Protein AF-A0AAU3WUI7-F1 (afdb_monomer_lite)

Radius of gyration: 12.64 Å; chains: 1; bounding box: 31×25×33 Å

Structure (mmCIF, N/CA/C/O backbone):
data_AF-A0AAU3WUI7-F1
#
_entry.id   AF-A0AAU3WUI7-F1
#
loop_
_atom_site.group_PDB
_atom_site.id
_atom_site.type_symbol
_atom_site.label_atom_id
_atom_site.label_alt_id
_atom_site.label_comp_id
_atom_site.label_asym_id
_atom_site.label_entity_id
_atom_site.label_seq_id
_atom_site.pdbx_PDB_ins_code
_atom_site.Cartn_x
_atom_site.Cartn_y
_atom_site.Cartn_z
_atom_site.occupancy
_atom_site.B_iso_or_equiv
_atom_site.auth_seq_id
_atom_site.auth_comp_id
_atom_site.auth_asym_id
_atom_site.auth_atom_id
_atom_site.pdbx_PDB_model_num
ATOM 1 N 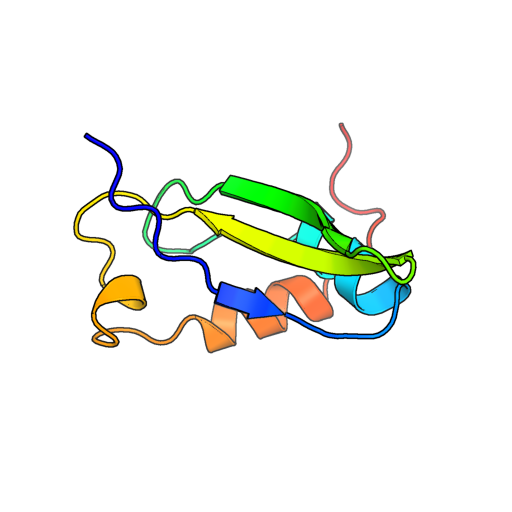N . MET A 1 1 ? 4.524 8.664 18.812 1.00 39.94 1 MET A N 1
ATOM 2 C CA . MET A 1 1 ? 5.270 7.394 18.928 1.00 39.94 1 MET A CA 1
ATOM 3 C C . MET A 1 1 ? 4.822 6.577 17.740 1.00 39.94 1 MET A C 1
ATOM 5 O O . MET A 1 1 ? 3.622 6.481 17.589 1.00 39.94 1 MET A O 1
ATOM 9 N N . GLN A 1 2 ? 5.719 6.141 16.855 1.00 38.22 2 GLN A N 1
ATOM 10 C CA . GLN A 1 2 ? 5.318 5.446 15.627 1.00 38.22 2 GLN A CA 1
ATOM 11 C C . GLN A 1 2 ? 5.684 3.959 15.739 1.00 38.22 2 GLN A C 1
ATOM 13 O O . GLN A 1 2 ? 6.866 3.621 15.694 1.00 38.22 2 GLN A O 1
ATOM 18 N N . PRO A 1 3 ? 4.715 3.054 15.922 1.00 42.03 3 PRO A N 1
ATOM 19 C CA . PRO A 1 3 ? 4.855 1.667 15.543 1.00 42.03 3 PRO A CA 1
ATOM 20 C C . PRO A 1 3 ? 4.734 1.584 14.015 1.00 42.03 3 PRO A C 1
ATOM 22 O O . PRO A 1 3 ? 3.656 1.405 13.455 1.00 42.03 3 PRO A O 1
ATOM 25 N N . GLU A 1 4 ? 5.868 1.717 13.331 1.00 51.00 4 GLU A N 1
ATOM 26 C CA . GLU A 1 4 ? 5.991 1.417 11.905 1.00 51.00 4 GLU A CA 1
ATOM 27 C C . GLU A 1 4 ? 5.911 -0.105 11.722 1.00 51.00 4 GLU A C 1
ATOM 29 O O . GLU A 1 4 ? 6.898 -0.824 11.894 1.00 51.00 4 GLU A O 1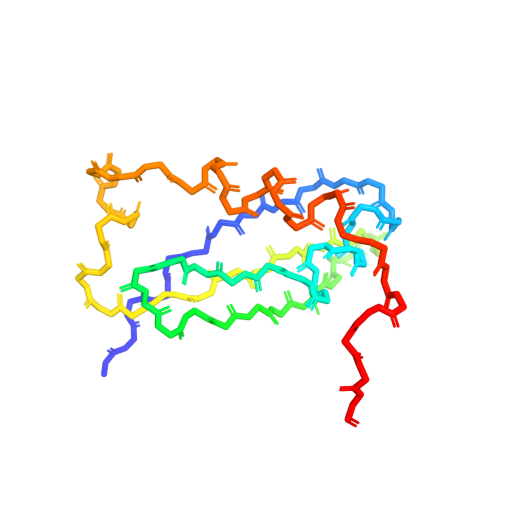
ATOM 34 N N . ARG A 1 5 ? 4.722 -0.638 11.429 1.00 50.03 5 ARG A N 1
ATOM 35 C CA . ARG A 1 5 ? 4.610 -2.007 10.916 1.00 50.03 5 ARG A CA 1
ATOM 36 C C . ARG A 1 5 ? 4.527 -1.931 9.397 1.00 50.03 5 ARG A C 1
ATOM 38 O O . ARG A 1 5 ? 3.533 -1.469 8.853 1.00 50.03 5 ARG A O 1
ATOM 45 N N . THR A 1 6 ? 5.597 -2.375 8.754 1.00 48.47 6 THR A N 1
ATOM 46 C CA . THR A 1 6 ? 5.774 -2.340 7.303 1.00 48.47 6 THR A CA 1
ATOM 47 C C . THR A 1 6 ? 5.234 -3.612 6.665 1.00 48.47 6 THR A C 1
ATOM 49 O O . THR A 1 6 ? 5.744 -4.697 6.944 1.00 48.47 6 THR A O 1
ATOM 52 N N . ASP A 1 7 ? 4.269 -3.479 5.758 1.00 55.94 7 ASP A N 1
ATOM 53 C CA . ASP A 1 7 ? 3.960 -4.524 4.780 1.00 55.94 7 ASP A CA 1
ATOM 54 C C . ASP A 1 7 ? 4.818 -4.304 3.527 1.00 55.94 7 ASP A C 1
ATOM 56 O O . ASP A 1 7 ? 4.808 -3.217 2.950 1.00 55.94 7 ASP A O 1
ATOM 60 N N . THR A 1 8 ? 5.579 -5.323 3.111 1.00 53.69 8 THR A N 1
ATOM 61 C CA . THR A 1 8 ? 6.412 -5.278 1.898 1.00 53.69 8 THR A CA 1
ATOM 62 C C . THR A 1 8 ? 5.690 -5.947 0.736 1.00 53.69 8 THR A C 1
ATOM 64 O O . THR A 1 8 ? 5.441 -7.152 0.760 1.00 53.69 8 THR A O 1
ATOM 67 N N . ILE A 1 9 ? 5.399 -5.177 -0.314 1.00 58.19 9 ILE A N 1
ATOM 68 C CA . ILE A 1 9 ? 4.845 -5.702 -1.568 1.00 58.19 9 ILE A CA 1
ATOM 69 C C . ILE A 1 9 ? 5.962 -5.771 -2.610 1.00 58.19 9 ILE A C 1
ATOM 71 O O . ILE A 1 9 ? 6.517 -4.743 -2.999 1.00 58.19 9 ILE A O 1
ATOM 75 N N . ILE A 1 10 ? 6.259 -6.985 -3.082 1.00 58.41 10 ILE A N 1
ATOM 76 C CA . ILE A 1 10 ? 7.179 -7.245 -4.197 1.00 58.41 10 ILE A CA 1
ATOM 77 C C . ILE A 1 10 ? 6.331 -7.562 -5.431 1.00 58.41 10 ILE A C 1
ATOM 79 O O . ILE A 1 10 ? 5.518 -8.486 -5.413 1.00 58.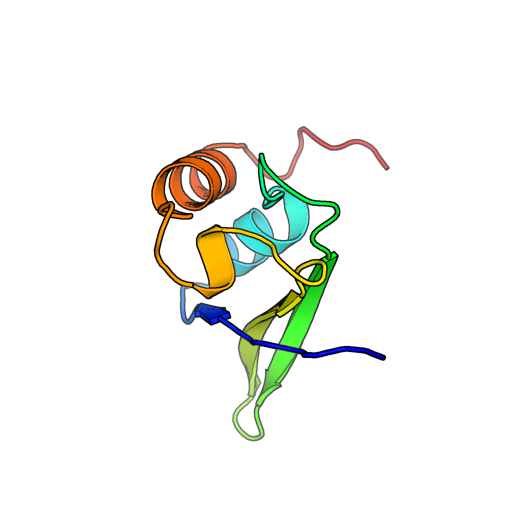41 10 ILE A O 1
ATOM 83 N N . GLY A 1 11 ? 6.504 -6.799 -6.510 1.00 62.66 11 GLY A N 1
ATOM 84 C CA . GLY A 1 11 ? 5.718 -6.954 -7.734 1.00 62.66 11 GLY A CA 1
ATOM 85 C C . GLY A 1 11 ? 6.413 -6.372 -8.960 1.00 62.66 11 GLY A C 1
ATOM 86 O O . GLY A 1 11 ? 7.532 -5.869 -8.883 1.00 62.66 11 GLY A O 1
ATOM 87 N N . THR A 1 12 ? 5.748 -6.432 -10.117 1.00 69.31 12 THR A N 1
ATOM 88 C CA . THR A 1 12 ? 6.256 -5.768 -11.326 1.00 69.31 12 THR A CA 1
ATOM 89 C C . THR A 1 12 ? 6.285 -4.245 -11.124 1.00 69.31 12 THR A C 1
ATOM 91 O O . THR A 1 12 ? 5.448 -3.719 -10.387 1.00 69.31 12 THR A O 1
ATOM 94 N N . PRO A 1 13 ? 7.177 -3.496 -11.800 1.00 68.56 13 PRO A N 1
ATOM 95 C CA . PRO A 1 13 ? 7.255 -2.038 -11.648 1.00 68.56 13 PRO A CA 1
ATOM 96 C C . PRO A 1 13 ? 5.921 -1.317 -11.896 1.00 68.56 13 PRO A C 1
ATOM 98 O O . PRO A 1 13 ? 5.602 -0.346 -11.217 1.00 68.56 13 PRO A O 1
ATOM 101 N N . ALA A 1 14 ? 5.112 -1.823 -12.833 1.00 69.62 14 ALA A N 1
ATOM 102 C CA . ALA A 1 14 ? 3.780 -1.292 -13.112 1.00 69.62 14 ALA A CA 1
ATOM 103 C C . ALA A 1 14 ? 2.809 -1.497 -11.937 1.00 69.62 14 ALA A C 1
ATOM 105 O O . ALA A 1 14 ? 2.058 -0.583 -11.602 1.00 69.62 14 ALA A O 1
ATOM 106 N N . LEU A 1 15 ? 2.855 -2.666 -11.288 1.00 71.69 15 LEU A N 1
ATOM 107 C CA . LEU A 1 15 ? 2.050 -2.954 -10.103 1.00 71.69 15 LEU A CA 1
ATOM 108 C C . LEU A 1 15 ? 2.487 -2.062 -8.936 1.00 71.69 15 LEU A C 1
ATOM 110 O O . LEU A 1 15 ? 1.654 -1.418 -8.315 1.00 71.69 15 LEU A O 1
ATOM 114 N N . VAL A 1 16 ? 3.793 -1.950 -8.689 1.00 73.81 16 VAL A N 1
ATOM 115 C CA . VAL A 1 16 ? 4.338 -1.080 -7.637 1.00 73.81 16 VAL A CA 1
ATOM 116 C C . VAL A 1 16 ? 3.915 0.377 -7.850 1.00 73.81 16 VAL A C 1
ATOM 118 O O . VAL A 1 16 ? 3.467 1.030 -6.912 1.00 73.81 16 VAL A O 1
ATOM 121 N N . ALA A 1 17 ? 3.996 0.884 -9.082 1.00 75.19 17 ALA A N 1
ATOM 122 C CA . ALA A 1 17 ? 3.550 2.238 -9.401 1.00 75.19 17 ALA A CA 1
ATOM 123 C C . ALA A 1 17 ? 2.045 2.436 -9.142 1.00 75.19 17 ALA A C 1
ATOM 125 O O . ALA A 1 17 ? 1.653 3.483 -8.631 1.00 75.19 17 ALA A O 1
ATOM 126 N N . ALA A 1 18 ? 1.216 1.431 -9.448 1.00 75.19 18 ALA A N 1
ATOM 127 C CA . ALA A 1 18 ? -0.218 1.473 -9.164 1.00 75.19 18 ALA A CA 1
ATOM 128 C C . ALA A 1 18 ? -0.524 1.468 -7.667 1.00 75.19 18 ALA A C 1
ATOM 130 O O . ALA A 1 18 ? -1.364 2.239 -7.209 1.00 75.19 18 ALA A O 1
ATOM 131 N N . PHE A 1 19 ? 0.201 0.673 -6.885 1.00 78.38 19 PHE A N 1
ATOM 132 C CA . PHE A 1 19 ? 0.069 0.691 -5.433 1.00 78.38 19 PHE A CA 1
ATOM 133 C C . PHE A 1 19 ? 0.507 2.020 -4.831 1.00 78.38 19 PHE A C 1
ATOM 135 O O . PHE A 1 19 ? -0.248 2.601 -4.062 1.00 78.38 19 PHE A O 1
ATOM 142 N N . LEU A 1 20 ? 1.670 2.544 -5.222 1.00 80.88 20 LEU A N 1
ATOM 143 C CA . LEU A 1 20 ? 2.162 3.828 -4.721 1.00 80.88 20 LEU A CA 1
ATOM 144 C C . LEU A 1 20 ? 1.186 4.976 -5.019 1.00 80.88 20 LEU A C 1
ATOM 146 O O . LEU A 1 20 ? 1.001 5.863 -4.192 1.00 80.88 20 LEU A O 1
ATOM 150 N N . ALA A 1 21 ? 0.566 4.970 -6.200 1.00 79.50 21 ALA A N 1
ATOM 151 C CA . ALA A 1 21 ? -0.369 6.018 -6.593 1.00 79.50 21 ALA A CA 1
ATOM 152 C C . ALA A 1 21 ? -1.735 5.890 -5.898 1.00 79.50 21 ALA A C 1
ATOM 154 O O . ALA A 1 21 ? -2.354 6.901 -5.551 1.00 79.50 21 ALA A O 1
ATOM 155 N N . ASN A 1 22 ? -2.224 4.660 -5.715 1.00 82.81 22 ASN A N 1
ATOM 156 C CA . ASN A 1 22 ? -3.642 4.418 -5.449 1.00 82.81 22 ASN A CA 1
ATOM 157 C C . ASN A 1 22 ? -3.939 3.744 -4.110 1.00 82.81 22 ASN A C 1
ATOM 159 O O . ASN A 1 22 ? -5.100 3.751 -3.698 1.00 82.81 22 ASN A O 1
ATOM 163 N N . TYR A 1 23 ? -2.952 3.153 -3.434 1.00 84.00 23 TYR A N 1
ATOM 164 C CA . TYR A 1 23 ? -3.201 2.508 -2.153 1.00 84.00 23 TYR A CA 1
ATOM 165 C C . TYR A 1 23 ? -3.562 3.547 -1.093 1.00 84.00 23 TYR A C 1
ATOM 167 O O . TYR A 1 23 ? -2.906 4.575 -0.931 1.00 84.00 23 TYR A O 1
ATOM 175 N N . GLN A 1 24 ? -4.642 3.263 -0.378 1.00 85.50 24 GLN A N 1
ATOM 176 C CA . GLN A 1 24 ? -5.057 3.996 0.800 1.00 85.50 24 GLN A CA 1
ATOM 177 C C . GLN A 1 24 ? -5.846 3.039 1.680 1.00 85.50 24 GLN A C 1
ATOM 179 O O . GLN A 1 24 ? -6.773 2.386 1.203 1.00 85.50 24 GLN A O 1
ATOM 184 N N . CYS A 1 25 ? -5.476 2.947 2.951 1.00 87.00 25 CYS A N 1
ATOM 185 C CA . CYS A 1 25 ? -6.211 2.149 3.912 1.00 87.00 25 CYS A CA 1
ATOM 186 C C . CYS A 1 25 ? -7.599 2.754 4.136 1.00 87.00 25 CYS A C 1
ATOM 188 O O . CYS A 1 25 ? -7.727 3.942 4.430 1.00 87.00 25 CYS A O 1
ATOM 190 N N . GLY A 1 26 ? -8.645 1.930 4.069 1.00 86.50 26 GLY A N 1
ATOM 191 C CA . GLY A 1 26 ? -10.012 2.369 4.367 1.00 86.50 26 GLY A CA 1
ATOM 192 C C . GLY A 1 26 ? -10.289 2.680 5.847 1.00 86.50 26 GLY A C 1
ATOM 193 O O . GLY A 1 26 ? -11.404 3.077 6.177 1.00 86.50 26 GLY A O 1
ATOM 194 N N . HIS A 1 27 ? -9.315 2.473 6.742 1.00 87.00 27 HIS A N 1
ATOM 195 C CA . HIS A 1 27 ? -9.511 2.510 8.199 1.00 87.00 27 HIS A CA 1
ATOM 196 C C . HIS A 1 27 ? -8.623 3.506 8.950 1.00 87.00 27 HIS A C 1
ATOM 198 O O . HIS A 1 27 ? -8.898 3.787 10.115 1.00 87.00 27 HIS A O 1
ATOM 204 N N . CYS A 1 28 ? -7.566 4.020 8.324 1.00 87.69 28 CYS A N 1
ATOM 205 C CA . CYS A 1 28 ? -6.630 4.952 8.951 1.00 87.69 28 CYS A CA 1
ATOM 206 C C . CYS A 1 28 ? -5.989 5.874 7.907 1.00 87.69 28 CYS A C 1
ATOM 208 O O . CYS A 1 28 ? -6.141 5.656 6.703 1.00 87.69 28 CYS A O 1
ATOM 210 N N . ASN A 1 29 ? -5.215 6.861 8.355 1.00 87.25 29 ASN A N 1
ATOM 211 C CA . ASN A 1 29 ? -4.453 7.756 7.484 1.00 87.25 29 ASN A CA 1
ATOM 212 C C . ASN A 1 29 ? -3.131 7.106 7.063 1.00 87.25 29 ASN A C 1
ATOM 214 O O . ASN A 1 29 ? -2.051 7.574 7.404 1.00 87.25 29 ASN A O 1
ATOM 218 N N . SER A 1 30 ? -3.216 5.980 6.352 1.00 85.12 30 SER A N 1
ATOM 219 C CA . SER A 1 30 ? -2.013 5.274 5.916 1.00 85.12 30 SER A CA 1
ATOM 220 C C . SER A 1 30 ? -1.207 6.090 4.910 1.00 85.12 30 SER A C 1
ATOM 222 O O . SER A 1 30 ? -1.781 6.642 3.968 1.00 85.12 30 SER A O 1
ATOM 224 N N . GLU A 1 31 ? 0.112 6.042 5.031 1.00 86.25 31 GLU A N 1
ATOM 225 C CA . GLU A 1 31 ? 1.050 6.617 4.068 1.00 86.25 31 GLU A CA 1
ATOM 226 C C . GLU A 1 31 ? 1.830 5.511 3.361 1.00 86.25 31 GLU A C 1
ATOM 228 O O . GLU A 1 31 ? 2.003 4.414 3.891 1.00 86.25 31 GLU A O 1
ATOM 233 N N . THR A 1 32 ? 2.275 5.765 2.133 1.00 84.50 32 THR A N 1
ATOM 234 C CA . THR A 1 32 ? 2.956 4.760 1.313 1.00 84.50 32 THR A CA 1
ATOM 235 C C . THR A 1 32 ? 4.202 5.352 0.663 1.00 84.50 32 THR A C 1
ATOM 237 O O . THR A 1 32 ? 4.138 6.396 0.018 1.00 84.50 32 THR A O 1
ATOM 240 N N . GLU A 1 33 ? 5.338 4.677 0.823 1.00 84.44 33 GLU A N 1
ATOM 241 C CA . GLU A 1 33 ? 6.652 5.085 0.324 1.00 84.44 33 GLU A CA 1
ATOM 242 C C . GLU A 1 33 ? 7.237 4.002 -0.596 1.00 84.44 33 GLU A C 1
ATOM 244 O O . GLU A 1 33 ? 7.107 2.804 -0.335 1.00 84.44 33 GLU A O 1
ATOM 249 N N . LEU A 1 34 ? 7.914 4.421 -1.669 1.00 84.19 34 LEU A N 1
ATOM 250 C CA . LEU A 1 34 ? 8.704 3.540 -2.529 1.00 84.19 34 LEU A CA 1
ATOM 251 C C . LEU A 1 34 ? 10.180 3.605 -2.133 1.00 84.19 34 LEU A C 1
ATOM 253 O O . LEU A 1 34 ? 10.804 4.661 -2.231 1.00 84.19 34 LEU A O 1
ATOM 257 N N . ARG A 1 35 ? 10.762 2.459 -1.785 1.00 83.81 35 ARG A N 1
ATOM 258 C CA . ARG A 1 35 ? 12.205 2.294 -1.576 1.00 83.81 35 ARG A CA 1
ATOM 259 C C . ARG A 1 35 ? 12.786 1.303 -2.572 1.00 83.81 35 ARG A C 1
ATOM 261 O O . ARG A 1 35 ? 12.078 0.445 -3.082 1.00 83.81 35 ARG A O 1
ATOM 268 N N . HIS A 1 36 ? 14.078 1.419 -2.848 1.00 83.38 36 HIS A N 1
ATOM 269 C CA . HIS A 1 36 ? 14.807 0.430 -3.639 1.00 83.38 36 HIS A CA 1
ATOM 270 C C . HIS A 1 36 ? 15.808 -0.285 -2.734 1.00 83.38 36 HIS A C 1
ATOM 272 O O . HIS A 1 36 ? 16.436 0.358 -1.890 1.00 83.38 36 HIS A O 1
ATOM 278 N N . ASP A 1 37 ? 15.943 -1.601 -2.884 1.00 82.44 37 ASP A N 1
ATOM 279 C CA . ASP A 1 37 ? 16.986 -2.349 -2.179 1.00 82.44 37 ASP A CA 1
ATOM 280 C C . ASP A 1 37 ? 18.362 -2.189 -2.847 1.00 82.44 37 ASP A C 1
ATOM 282 O O . ASP A 1 37 ? 18.517 -1.549 -3.890 1.00 82.44 37 ASP A O 1
ATOM 286 N N . GLN A 1 38 ? 19.382 -2.805 -2.247 1.00 84.62 38 GLN A N 1
ATOM 287 C CA . GLN A 1 38 ? 20.758 -2.816 -2.758 1.00 84.62 38 GLN A CA 1
ATOM 288 C C . GLN A 1 38 ? 20.924 -3.441 -4.158 1.00 84.62 38 GLN A C 1
ATOM 290 O O . GLN A 1 38 ? 21.971 -3.269 -4.777 1.00 84.62 38 GLN A O 1
ATOM 295 N N . TYR A 1 39 ? 19.921 -4.170 -4.651 1.00 84.19 39 TYR A N 1
ATOM 296 C CA . TYR A 1 39 ? 19.893 -4.782 -5.978 1.00 84.19 39 TYR A CA 1
ATOM 297 C C . TYR A 1 39 ? 19.036 -3.978 -6.970 1.00 84.19 39 TYR A C 1
ATOM 299 O O . TYR A 1 39 ? 18.907 -4.374 -8.127 1.00 84.19 39 TYR A O 1
ATOM 307 N N . GLY A 1 40 ? 18.467 -2.846 -6.540 1.00 79.75 40 GLY A N 1
ATOM 308 C CA . GLY A 1 40 ? 17.594 -2.000 -7.348 1.00 79.75 40 GLY A CA 1
ATOM 309 C C . GLY A 1 40 ? 16.157 -2.512 -7.461 1.00 79.75 40 GLY A C 1
ATOM 310 O O . GLY A 1 40 ? 15.408 -1.992 -8.287 1.00 79.75 40 GLY A O 1
ATOM 311 N N . ASN A 1 41 ? 15.741 -3.500 -6.660 1.00 77.94 41 ASN A N 1
ATOM 312 C CA . ASN A 1 41 ? 14.350 -3.948 -6.680 1.00 77.94 41 ASN A CA 1
ATOM 313 C C . ASN A 1 41 ? 13.463 -2.942 -5.935 1.00 77.94 41 ASN A C 1
ATOM 315 O O . ASN A 1 41 ? 13.853 -2.480 -4.859 1.00 77.94 41 ASN A O 1
ATOM 319 N N . PRO A 1 42 ? 12.274 -2.617 -6.467 1.00 76.56 42 PRO A N 1
ATOM 320 C CA . PRO A 1 42 ? 11.334 -1.736 -5.797 1.00 76.56 42 PRO A CA 1
ATOM 321 C C . PRO A 1 42 ? 10.618 -2.443 -4.637 1.00 76.56 42 PRO A C 1
ATOM 323 O O . PRO A 1 42 ? 10.124 -3.561 -4.783 1.00 76.56 42 PRO A O 1
ATOM 326 N N . HIS A 1 43 ? 10.494 -1.741 -3.516 1.00 77.25 43 HIS A N 1
ATOM 327 C CA . HIS A 1 43 ? 9.781 -2.144 -2.308 1.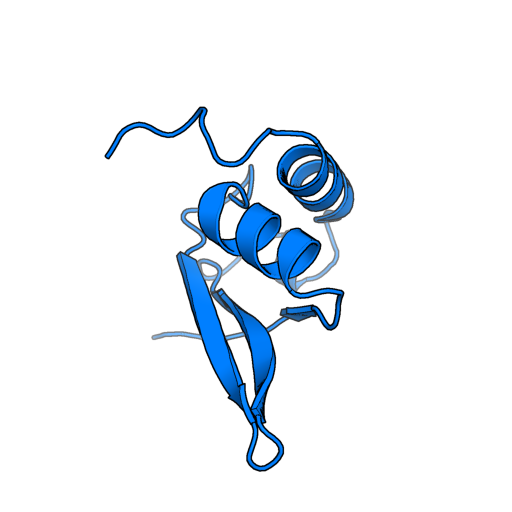00 77.25 43 HIS A CA 1
ATOM 328 C C . HIS A 1 43 ? 8.795 -1.054 -1.913 1.00 77.25 43 HIS A C 1
ATOM 330 O O . HIS A 1 43 ? 9.160 0.114 -1.783 1.00 77.25 43 HIS A O 1
ATOM 336 N N . LEU A 1 44 ? 7.548 -1.445 -1.691 1.00 78.25 44 LEU A N 1
ATOM 337 C CA . LEU A 1 44 ? 6.537 -0.579 -1.098 1.00 78.25 44 LEU A CA 1
ATOM 338 C C . LEU A 1 44 ? 6.546 -0.738 0.413 1.00 78.25 44 LEU A C 1
ATOM 340 O O . LEU A 1 44 ? 6.508 -1.861 0.911 1.00 78.25 44 LEU A O 1
ATOM 344 N N . ILE A 1 45 ? 6.574 0.389 1.113 1.00 83.56 45 ILE A N 1
ATOM 345 C CA . ILE A 1 45 ? 6.422 0.478 2.560 1.00 83.56 45 ILE A CA 1
ATOM 346 C C . ILE A 1 45 ? 5.123 1.219 2.821 1.00 83.56 45 ILE A C 1
ATOM 348 O O . ILE A 1 45 ? 4.953 2.342 2.357 1.00 83.56 45 ILE A O 1
ATOM 352 N N . THR A 1 46 ? 4.213 0.586 3.552 1.00 83.88 46 THR A N 1
ATOM 353 C CA . THR A 1 46 ? 2.963 1.214 3.986 1.00 83.88 46 THR A CA 1
ATOM 354 C C . THR A 1 46 ? 2.999 1.414 5.492 1.00 83.88 46 THR A C 1
ATOM 356 O O . THR A 1 46 ? 3.140 0.445 6.233 1.00 83.88 46 THR A O 1
ATOM 359 N N . SER A 1 47 ? 2.846 2.659 5.930 1.00 86.56 47 SER A N 1
ATOM 360 C CA . SER A 1 47 ? 2.729 3.043 7.336 1.00 86.56 47 SER A CA 1
ATOM 361 C C . SER A 1 47 ? 1.258 3.208 7.706 1.00 86.56 47 SER A C 1
ATOM 363 O O . SER A 1 47 ? 0.483 3.763 6.929 1.00 86.56 47 SER A O 1
ATOM 365 N N . HIS A 1 48 ? 0.865 2.746 8.892 1.00 86.44 48 HIS A N 1
ATOM 366 C CA . HIS A 1 48 ? -0.502 2.840 9.415 1.00 86.44 48 HIS A CA 1
ATOM 367 C C . HIS A 1 48 ? -0.528 3.572 10.762 1.00 86.44 48 HIS A C 1
ATOM 369 O O . HIS A 1 48 ? 0.457 3.537 11.497 1.00 86.44 48 HIS A O 1
ATOM 375 N N . ASP A 1 49 ? -1.671 4.177 11.102 1.00 87.88 49 ASP A N 1
ATOM 376 C CA . ASP A 1 49 ? -1.882 4.787 12.420 1.00 87.88 49 ASP A CA 1
ATOM 377 C C . ASP A 1 49 ? -1.901 3.729 13.538 1.00 87.88 49 ASP A C 1
ATOM 379 O O . ASP A 1 49 ? -2.340 2.584 13.344 1.00 87.88 49 ASP A O 1
ATOM 383 N N . ASP A 1 50 ? -1.504 4.142 14.743 1.00 84.31 50 ASP A N 1
ATOM 384 C CA . ASP A 1 50 ? -1.591 3.338 15.960 1.00 84.31 50 ASP A CA 1
ATOM 385 C C . ASP A 1 50 ? -3.013 2.805 16.163 1.00 84.31 50 ASP A C 1
ATOM 387 O O . ASP A 1 50 ? -3.996 3.547 16.167 1.00 84.31 50 ASP A O 1
ATOM 391 N N . GLY A 1 51 ? -3.124 1.492 16.371 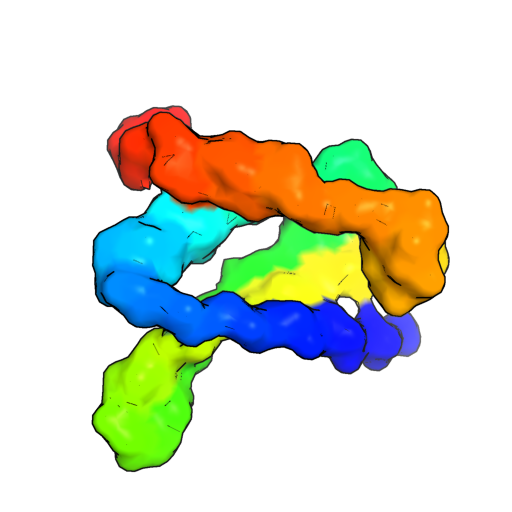1.00 84.56 51 GLY A N 1
ATOM 392 C CA . GLY A 1 51 ? -4.411 0.834 16.591 1.00 84.56 51 GLY A CA 1
ATOM 393 C C . GLY A 1 51 ? -5.196 0.526 15.316 1.00 84.56 51 GLY A C 1
ATOM 394 O O . GLY A 1 51 ? -6.316 0.023 15.419 1.00 84.56 51 GLY A O 1
ATOM 395 N N . CYS A 1 52 ? -4.628 0.755 14.125 1.00 85.94 52 CYS A N 1
ATOM 396 C CA . CYS A 1 52 ? -5.257 0.320 12.884 1.00 85.94 52 CYS A CA 1
ATOM 397 C C . CYS A 1 52 ? -5.540 -1.200 12.931 1.00 85.94 52 CYS A C 1
ATOM 399 O O . CYS A 1 52 ? -4.615 -1.995 13.127 1.00 85.94 52 CYS A O 1
ATOM 401 N N . PRO A 1 53 ? -6.796 -1.639 12.725 1.00 88.06 53 PRO A N 1
ATOM 402 C CA . PRO A 1 53 ? -7.181 -3.050 12.832 1.00 88.06 53 PRO A CA 1
ATOM 403 C C . PRO A 1 53 ? -6.531 -3.945 11.767 1.00 88.06 53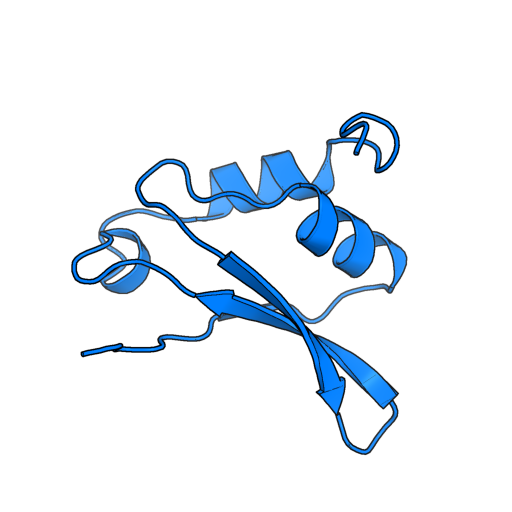 PRO A C 1
ATOM 405 O O . PRO A 1 53 ? -6.504 -5.165 11.921 1.00 88.06 53 PRO A O 1
ATOM 408 N N . VAL A 1 54 ? -5.984 -3.354 10.700 1.00 85.81 54 VAL A N 1
ATOM 409 C CA . VAL A 1 54 ? -5.167 -4.068 9.708 1.00 85.81 54 VAL A CA 1
ATOM 410 C C . VAL A 1 54 ? -3.864 -4.563 10.339 1.00 85.81 54 VAL A C 1
ATOM 412 O O . VAL A 1 54 ? -3.469 -5.704 10.115 1.00 85.81 54 VAL A O 1
ATOM 415 N N . LEU A 1 55 ? -3.237 -3.764 11.213 1.00 84.19 55 LEU A N 1
ATOM 416 C CA . LEU A 1 55 ? -1.966 -4.120 11.850 1.00 84.19 55 LEU A CA 1
ATOM 417 C C . LEU A 1 55 ? -2.079 -5.340 12.765 1.00 84.19 55 LEU A C 1
ATOM 419 O O . LEU A 1 55 ? -1.120 -6.103 12.891 1.00 84.19 55 LEU A O 1
ATOM 423 N N . THR A 1 56 ? -3.236 -5.523 13.402 1.00 85.06 56 THR A N 1
ATOM 424 C CA . THR A 1 56 ? -3.529 -6.665 14.280 1.00 85.06 56 THR A CA 1
ATOM 425 C C . THR A 1 56 ? -4.106 -7.864 13.524 1.00 85.06 56 THR A C 1
ATOM 427 O O . THR A 1 56 ? -4.335 -8.907 14.131 1.00 85.06 56 THR A O 1
ATOM 430 N N . GLY A 1 57 ? -4.345 -7.735 12.213 1.00 82.06 57 GLY A N 1
ATOM 431 C CA . GLY A 1 57 ? -5.003 -8.752 11.392 1.00 82.06 57 GLY A CA 1
ATOM 432 C C . GLY A 1 57 ? -6.499 -8.912 11.678 1.00 82.06 57 GLY A C 1
ATOM 433 O O . GLY A 1 57 ? -7.119 -9.834 11.153 1.00 82.06 57 GLY A O 1
ATOM 434 N N . ALA A 1 58 ? -7.092 -8.031 12.492 1.00 87.50 58 ALA A N 1
ATOM 435 C CA . ALA A 1 58 ? -8.530 -8.028 12.749 1.00 87.50 58 ALA A CA 1
ATOM 436 C C . ALA A 1 58 ? -9.331 -7.688 11.481 1.00 87.50 58 ALA A C 1
ATOM 438 O O . ALA A 1 58 ? -10.453 -8.165 11.320 1.00 87.50 58 ALA A O 1
ATOM 439 N N . LEU A 1 59 ? -8.744 -6.898 10.575 1.00 85.56 59 LEU A N 1
ATOM 440 C CA . LEU A 1 59 ? -9.266 -6.632 9.237 1.00 85.56 59 LEU A CA 1
ATOM 441 C C . LEU A 1 59 ? -8.200 -6.908 8.173 1.00 85.56 59 LEU A C 1
ATOM 443 O O . LEU A 1 59 ? -7.007 -6.728 8.399 1.00 85.56 59 LEU A O 1
ATOM 447 N N . SER A 1 60 ? -8.645 -7.338 6.993 1.00 81.94 60 SER A N 1
ATOM 448 C CA . SER A 1 60 ? -7.767 -7.573 5.846 1.00 81.94 60 SER A CA 1
ATOM 449 C C . SER A 1 60 ? -7.596 -6.301 5.016 1.00 81.94 60 SER A C 1
ATOM 451 O O . SER A 1 60 ? -8.585 -5.650 4.684 1.00 81.94 60 SER A O 1
ATOM 453 N N . SER A 1 61 ? -6.364 -6.003 4.599 1.00 81.00 61 SER A N 1
ATOM 454 C CA . SER A 1 61 ? -6.051 -4.966 3.604 1.00 81.00 61 SER A CA 1
ATOM 455 C C . SER A 1 61 ? -6.326 -5.403 2.157 1.00 81.00 61 SER A C 1
ATOM 457 O O . SER A 1 61 ? -6.254 -4.585 1.242 1.00 81.00 61 SER A O 1
ATOM 459 N N . ALA A 1 62 ? -6.689 -6.671 1.910 1.00 79.31 62 ALA A N 1
ATOM 460 C CA . ALA A 1 62 ? -6.878 -7.215 0.560 1.00 79.31 62 ALA A CA 1
ATOM 461 C C . ALA A 1 62 ? -7.869 -6.423 -0.327 1.00 79.31 62 ALA A C 1
ATOM 463 O O . ALA A 1 62 ? -7.591 -6.264 -1.518 1.00 79.31 62 ALA A O 1
ATOM 464 N N . PRO A 1 63 ? -8.992 -5.884 0.188 1.00 80.06 63 PRO A N 1
ATOM 465 C CA . PRO A 1 63 ? -9.879 -5.045 -0.616 1.00 80.06 63 PRO A CA 1
ATOM 466 C C . PRO A 1 63 ? -9.229 -3.727 -1.064 1.00 80.06 63 PRO A C 1
ATOM 468 O O . PRO A 1 63 ? -9.458 -3.298 -2.194 1.00 80.06 63 PRO A O 1
ATOM 471 N N . ASP A 1 64 ? -8.421 -3.092 -0.207 1.00 79.88 64 ASP A N 1
ATOM 472 C CA . ASP A 1 64 ? -7.665 -1.873 -0.543 1.00 79.88 64 ASP A CA 1
ATOM 473 C C . ASP A 1 64 ? -6.598 -2.179 -1.600 1.00 79.88 64 ASP A C 1
ATOM 475 O O . ASP A 1 64 ? -6.485 -1.481 -2.605 1.00 79.88 64 ASP A O 1
ATOM 479 N N . VAL A 1 65 ? -5.884 -3.291 -1.415 1.00 76.25 65 VAL A N 1
ATOM 480 C CA . VAL A 1 65 ? -4.883 -3.836 -2.344 1.00 76.25 65 VAL A CA 1
ATOM 481 C C . VAL A 1 65 ? -5.502 -4.090 -3.727 1.00 76.25 65 VAL A C 1
ATOM 483 O O . VAL A 1 65 ? -4.964 -3.654 -4.744 1.00 76.25 65 VAL A O 1
ATOM 486 N N . ALA A 1 66 ? -6.668 -4.737 -3.789 1.00 80.06 66 ALA A N 1
ATOM 487 C CA . ALA A 1 66 ? -7.366 -5.009 -5.046 1.00 80.06 66 ALA A CA 1
ATOM 488 C C . ALA A 1 66 ? -7.844 -3.724 -5.746 1.00 80.06 66 ALA A C 1
ATOM 490 O O . ALA A 1 66 ? -7.744 -3.605 -6.969 1.00 80.06 66 ALA A O 1
ATOM 491 N N . ARG A 1 67 ? -8.329 -2.736 -4.984 1.00 79.62 67 ARG A N 1
ATOM 492 C CA . ARG A 1 67 ? -8.680 -1.417 -5.532 1.00 79.62 67 ARG A CA 1
ATOM 493 C C . ARG A 1 67 ? -7.454 -0.705 -6.097 1.00 79.62 67 ARG A C 1
ATOM 495 O O . ARG A 1 67 ? -7.500 -0.236 -7.229 1.00 79.62 67 ARG A O 1
ATOM 502 N N . ALA A 1 68 ? -6.346 -0.685 -5.363 1.00 80.19 68 ALA A N 1
ATOM 503 C CA . ALA A 1 68 ? -5.117 -0.031 -5.802 1.00 80.19 68 ALA A CA 1
ATOM 504 C C . ALA A 1 68 ? -4.563 -0.633 -7.106 1.00 80.19 68 ALA A C 1
ATOM 506 O O . ALA A 1 68 ? -4.091 0.099 -7.973 1.00 80.19 68 ALA A O 1
ATOM 507 N N . ALA A 1 69 ? -4.687 -1.953 -7.276 1.00 77.00 69 ALA A N 1
ATOM 508 C CA . ALA A 1 69 ? -4.242 -2.669 -8.472 1.00 77.00 69 ALA A CA 1
ATOM 509 C C . ALA A 1 69 ? -5.136 -2.461 -9.711 1.00 77.00 69 ALA A C 1
ATOM 511 O O . ALA A 1 69 ? -4.709 -2.762 -10.825 1.00 77.00 69 ALA A O 1
ATOM 512 N N . THR A 1 70 ? -6.377 -1.996 -9.534 1.00 77.44 70 THR A N 1
ATOM 513 C CA . THR A 1 70 ? -7.372 -1.878 -10.618 1.00 77.44 70 THR A CA 1
ATOM 514 C C . THR A 1 70 ? -7.605 -0.443 -11.082 1.00 77.44 70 THR A C 1
ATOM 516 O O . THR A 1 70 ? -8.149 -0.242 -12.167 1.00 77.44 70 THR A O 1
ATOM 519 N N . ILE A 1 71 ? -7.173 0.558 -10.307 1.00 68.81 71 ILE A N 1
ATOM 520 C CA . ILE A 1 71 ? -7.265 1.970 -10.688 1.00 68.81 71 ILE A CA 1
ATOM 521 C C . ILE A 1 71 ? -6.100 2.315 -11.632 1.00 68.81 71 ILE A C 1
ATOM 523 O O . ILE A 1 71 ? -4.937 2.174 -11.249 1.00 68.81 71 ILE A O 1
ATOM 527 N N . PRO A 1 72 ? -6.367 2.801 -12.858 1.00 60.53 72 PRO A N 1
ATOM 528 C CA . PRO A 1 72 ? -5.309 3.282 -13.737 1.00 60.53 72 PRO A CA 1
ATOM 529 C C . PRO A 1 72 ? -4.561 4.460 -13.093 1.00 60.53 72 PRO A C 1
ATOM 531 O O . PRO A 1 72 ? -5.193 5.378 -12.570 1.00 60.53 72 PRO A O 1
ATOM 534 N N . ASN A 1 73 ? -3.225 4.479 -13.200 1.00 57.09 73 ASN A N 1
ATOM 535 C CA . ASN A 1 73 ? -2.334 5.510 -12.623 1.00 57.09 73 ASN A CA 1
ATOM 536 C C . ASN A 1 73 ? -2.668 6.963 -13.017 1.00 57.09 73 ASN A C 1
ATOM 538 O O . ASN A 1 73 ? -2.090 7.899 -12.476 1.00 57.09 73 ASN A O 1
ATOM 542 N N . THR A 1 74 ? -3.568 7.166 -13.976 1.00 53.25 74 THR A N 1
ATOM 543 C CA . THR A 1 74 ? -3.965 8.464 -14.521 1.00 53.25 74 THR A CA 1
ATOM 544 C C . THR A 1 74 ? -5.080 9.170 -13.742 1.00 53.25 74 THR A C 1
ATOM 546 O O . THR A 1 74 ? -5.347 10.331 -14.035 1.00 53.25 74 THR A O 1
ATOM 549 N N . PHE A 1 75 ? -5.750 8.520 -12.779 1.00 53.00 75 PHE A N 1
ATOM 550 C CA . PHE A 1 75 ? -6.966 9.073 -12.152 1.00 53.00 75 PHE A CA 1
ATOM 551 C C . PHE A 1 75 ? -6.759 9.916 -10.882 1.00 53.00 75 PHE A C 1
ATOM 553 O O . PHE A 1 75 ? -7.697 10.588 -10.456 1.00 53.00 75 PHE A O 1
ATOM 560 N N . ARG A 1 76 ? -5.554 9.962 -10.300 1.00 48.03 76 ARG A N 1
ATOM 561 C CA . ARG A 1 76 ? -5.212 10.943 -9.255 1.00 48.03 76 ARG A CA 1
ATOM 562 C C . ARG A 1 76 ? -4.429 12.096 -9.878 1.00 48.03 76 ARG A C 1
ATOM 564 O O . ARG A 1 76 ? -3.208 12.039 -10.002 1.00 48.03 76 ARG A O 1
ATOM 571 N N . ALA A 1 77 ? -5.156 13.127 -10.311 1.00 37.81 77 ALA A N 1
ATOM 572 C CA . ALA A 1 77 ? -4.561 14.426 -10.598 1.00 37.81 77 ALA A CA 1
ATOM 573 C C . ALA A 1 77 ? -3.889 14.949 -9.316 1.00 37.81 77 ALA A C 1
ATOM 575 O O . ALA A 1 77 ? -4.495 14.899 -8.245 1.00 37.81 77 ALA A O 1
ATOM 576 N N . ARG A 1 78 ? -2.625 15.363 -9.444 1.00 41.53 78 ARG A N 1
ATOM 577 C CA . ARG A 1 78 ? -1.892 16.100 -8.407 1.00 41.53 78 ARG A CA 1
ATOM 578 C C . ARG A 1 78 ? -2.597 17.402 -8.050 1.00 41.53 78 ARG A C 1
ATOM 580 O O . ARG A 1 78 ? -3.174 18.012 -8.977 1.00 41.53 78 ARG A O 1
#

Foldseek 3Di:
DFPQDWDKDFDDPQLVLLCQQQADDPFFRKHWDWDADPVRGIIITIGGDPPRCCSVVVDPCVVSSVRSNPDPSPPDDD

Sequence (78 aa):
MQPERTDTIIGTPALVAAFLANYQCGHCNSETELRHDQYGNPHLITSHDDGCPVLTGALSSAPDVARAATIPNTFRAR

Secondary structure (DSSP, 8-state):
-----PEEEP--HHHHHHHHHH---SSS--EEEEEE-TT--EEEEEE--TT-TTTTTSS-SHHHHHHHHHS-TTS---

pLDDT: mean 74.3, std 14.24, range [37.81, 88.06]